Protein AF-A0A171DI09-F1 (afdb_monomer)

Structure (mmCIF, N/CA/C/O backbone):
data_AF-A0A171DI09-F1
#
_entry.id   AF-A0A171DI09-F1
#
loop_
_atom_site.group_PDB
_atom_site.id
_atom_site.type_symbol
_atom_site.label_atom_id
_atom_site.label_alt_id
_atom_site.label_comp_id
_atom_site.label_asym_id
_atom_site.label_entity_id
_atom_site.label_seq_id
_atom_site.pdbx_PDB_ins_code
_atom_site.Cartn_x
_atom_site.Cartn_y
_atom_site.Cartn_z
_atom_site.occupancy
_atom_site.B_iso_or_equiv
_atom_site.auth_seq_id
_atom_site.auth_comp_id
_atom_site.auth_asym_id
_atom_site.auth_atom_id
_atom_site.pdbx_PDB_model_num
ATOM 1 N N . MET A 1 1 ? -5.200 14.882 -20.538 1.00 45.50 1 MET A N 1
ATOM 2 C CA . MET A 1 1 ? -6.478 14.372 -19.993 1.00 45.50 1 MET A CA 1
ATOM 3 C C . MET A 1 1 ? -6.221 14.197 -18.512 1.00 45.50 1 MET A C 1
ATOM 5 O O . MET A 1 1 ? -5.075 13.936 -18.196 1.00 45.50 1 MET A O 1
ATOM 9 N N . SER A 1 2 ? -7.159 14.559 -17.638 1.00 51.94 2 SER A N 1
ATOM 10 C CA . SER A 1 2 ? -6.861 14.750 -16.214 1.00 51.94 2 SER A CA 1
ATOM 11 C C . SER A 1 2 ? -6.329 13.467 -15.581 1.00 51.94 2 SER A C 1
ATOM 13 O O . SER A 1 2 ? -7.115 12.556 -15.358 1.00 51.94 2 SER A O 1
ATOM 15 N N . ASP A 1 3 ? -5.026 13.441 -15.302 1.00 62.59 3 ASP A N 1
ATOM 16 C CA . ASP A 1 3 ? -4.392 12.514 -14.368 1.00 62.59 3 ASP A CA 1
ATOM 17 C C . ASP A 1 3 ? -4.998 12.823 -12.994 1.00 62.59 3 ASP A C 1
ATOM 19 O O . ASP A 1 3 ? -4.578 13.762 -12.308 1.00 62.59 3 ASP A O 1
ATOM 23 N N . PHE A 1 4 ? -6.102 12.164 -12.655 1.00 71.81 4 PHE A N 1
ATOM 24 C CA . PHE A 1 4 ? -6.693 12.299 -11.336 1.00 71.81 4 PHE A CA 1
ATOM 25 C C . PHE A 1 4 ? -6.172 11.142 -10.503 1.00 71.81 4 PHE A C 1
ATOM 27 O O . PHE A 1 4 ? -6.646 10.023 -10.644 1.00 71.81 4 PHE A O 1
ATOM 34 N N . VAL A 1 5 ? -5.185 11.441 -9.658 1.00 81.75 5 VAL A N 1
ATOM 35 C CA . VAL A 1 5 ? -4.789 10.517 -8.602 1.00 81.75 5 VAL A CA 1
ATOM 36 C C . VAL A 1 5 ? -5.947 10.443 -7.613 1.00 81.75 5 VAL A C 1
ATOM 38 O O . VAL A 1 5 ? -6.320 11.467 -7.029 1.00 81.75 5 VAL A O 1
ATOM 41 N N . THR A 1 6 ? -6.523 9.257 -7.450 1.00 86.75 6 THR A N 1
ATOM 42 C CA . THR A 1 6 ? -7.548 8.987 -6.440 1.00 86.75 6 THR A CA 1
ATOM 43 C C . THR A 1 6 ? -6.892 8.314 -5.249 1.00 86.75 6 THR A C 1
ATOM 45 O O . THR A 1 6 ? -6.116 7.380 -5.414 1.00 86.75 6 THR A O 1
ATOM 48 N N . THR A 1 7 ? -7.219 8.778 -4.046 1.00 90.00 7 THR A N 1
ATOM 49 C CA . THR A 1 7 ? -6.851 8.097 -2.805 1.00 90.00 7 THR A CA 1
ATOM 50 C C . THR A 1 7 ? -8.109 7.886 -1.982 1.00 90.00 7 THR A C 1
ATOM 52 O O . THR A 1 7 ? -8.817 8.852 -1.678 1.00 90.00 7 THR A O 1
ATOM 55 N N . GLU A 1 8 ? -8.395 6.636 -1.639 1.00 89.44 8 GLU A N 1
ATOM 56 C CA . GLU A 1 8 ? -9.514 6.253 -0.784 1.00 89.44 8 GLU A CA 1
ATOM 57 C C . GLU A 1 8 ? -8.993 5.701 0.540 1.00 89.44 8 GLU A C 1
ATOM 59 O O . GLU A 1 8 ? -8.110 4.852 0.554 1.00 89.44 8 GLU A O 1
ATOM 64 N N . PHE A 1 9 ? -9.561 6.180 1.646 1.00 89.38 9 PHE A N 1
ATOM 65 C CA . PHE A 1 9 ? -9.255 5.716 2.998 1.00 89.38 9 PHE A CA 1
ATOM 66 C C . PHE A 1 9 ? -10.463 4.962 3.541 1.00 89.38 9 PHE A C 1
ATOM 68 O O . PHE A 1 9 ? -11.589 5.472 3.500 1.00 89.38 9 PHE A O 1
ATOM 75 N N . VAL A 1 10 ? -10.228 3.766 4.065 1.00 89.31 10 VAL A N 1
ATOM 76 C CA . VAL A 1 10 ? -11.249 2.892 4.629 1.00 89.31 10 VAL A CA 1
ATOM 77 C C . VAL A 1 10 ? -10.939 2.668 6.103 1.00 89.31 10 VAL A C 1
ATOM 79 O O . VAL A 1 10 ? -9.918 2.089 6.443 1.00 89.31 10 VAL A O 1
ATOM 82 N N . ASP A 1 11 ? -11.855 3.111 6.959 1.00 88.38 11 ASP A N 1
ATOM 83 C CA . ASP A 1 11 ? -11.929 2.762 8.379 1.00 88.38 11 ASP A CA 1
ATOM 84 C C . ASP A 1 11 ? -13.196 1.910 8.560 1.00 88.38 11 ASP A C 1
ATOM 86 O O . ASP A 1 11 ? -14.330 2.402 8.568 1.00 88.38 11 ASP A O 1
ATOM 90 N N . SER A 1 12 ? -13.003 0.598 8.566 1.00 85.75 12 SER A N 1
ATOM 91 C CA . SER A 1 12 ? -14.037 -0.423 8.718 1.00 85.75 12 SER A CA 1
ATOM 92 C C . SER A 1 12 ? -14.376 -0.691 10.181 1.00 85.75 12 SER A C 1
ATOM 94 O O . SER A 1 12 ? -15.506 -1.103 10.473 1.00 85.75 12 SER A O 1
ATOM 96 N N . ASN A 1 13 ? -13.419 -0.512 11.091 1.00 85.25 13 ASN A N 1
ATOM 97 C CA . ASN A 1 13 ? -13.565 -0.874 12.498 1.00 85.25 13 ASN A CA 1
ATOM 98 C C . ASN A 1 13 ? -14.052 0.309 13.383 1.00 85.25 13 ASN A C 1
ATOM 100 O O . ASN A 1 13 ? -14.648 0.087 14.444 1.00 85.25 13 ASN A O 1
ATOM 104 N N . GLY A 1 14 ? -13.915 1.547 12.899 1.00 86.12 14 GLY A N 1
ATOM 105 C CA . GLY A 1 14 ? -14.358 2.791 13.522 1.00 86.12 14 GLY A CA 1
ATOM 106 C C . GLY A 1 14 ? -13.474 3.292 14.667 1.00 86.12 14 GLY A C 1
ATOM 107 O O . GLY A 1 14 ? -13.972 4.040 15.519 1.00 86.12 14 GLY A O 1
ATOM 108 N N . ASP A 1 15 ? -12.219 2.855 14.750 1.00 82.94 15 ASP A N 1
ATOM 109 C CA . ASP A 1 15 ? -11.272 3.244 15.799 1.00 82.94 15 ASP A CA 1
ATOM 110 C C . ASP A 1 15 ? -10.555 4.576 15.514 1.00 82.94 15 ASP A C 1
ATOM 112 O O . ASP A 1 15 ? -9.976 5.173 16.430 1.00 82.94 15 ASP A O 1
ATOM 116 N N . GLY A 1 16 ? -10.699 5.104 14.294 1.00 83.62 16 GLY A N 1
ATOM 117 C CA . GLY A 1 16 ? -10.093 6.354 13.851 1.00 83.62 16 GLY A CA 1
ATOM 118 C C . GLY A 1 16 ? -8.729 6.200 13.173 1.00 83.62 16 GLY A C 1
ATOM 119 O O . GLY A 1 16 ? -8.156 7.227 12.793 1.00 83.62 16 GLY A O 1
ATOM 120 N N . TYR A 1 17 ? -8.234 4.974 13.001 1.00 85.06 17 TYR A N 1
ATOM 121 C CA . TYR A 1 17 ? -7.128 4.621 12.118 1.00 85.06 17 TYR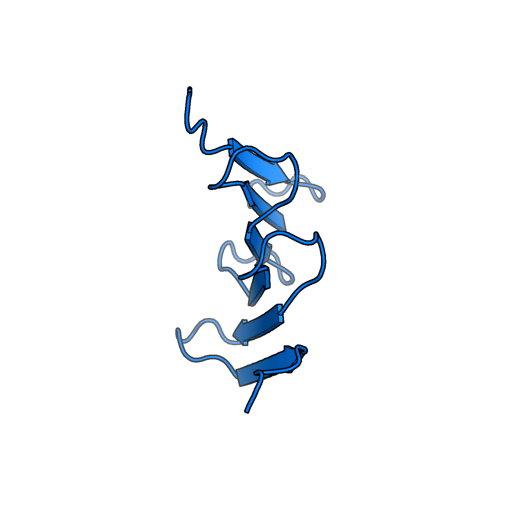 A CA 1
ATOM 122 C C . TYR A 1 17 ? -7.653 4.093 10.777 1.00 85.06 17 TYR A C 1
ATOM 124 O O . TYR A 1 17 ? -8.834 3.800 10.604 1.00 85.06 17 TYR A O 1
ATOM 132 N N . THR A 1 18 ? -6.792 4.110 9.761 1.00 87.44 18 THR A N 1
ATOM 133 C CA . THR A 1 18 ? -7.166 3.665 8.414 1.00 87.44 18 THR A CA 1
ATOM 134 C C . THR A 1 18 ? -6.813 2.194 8.276 1.00 87.44 18 THR A C 1
ATOM 136 O O . THR A 1 18 ? -5.635 1.892 8.162 1.00 87.44 18 THR 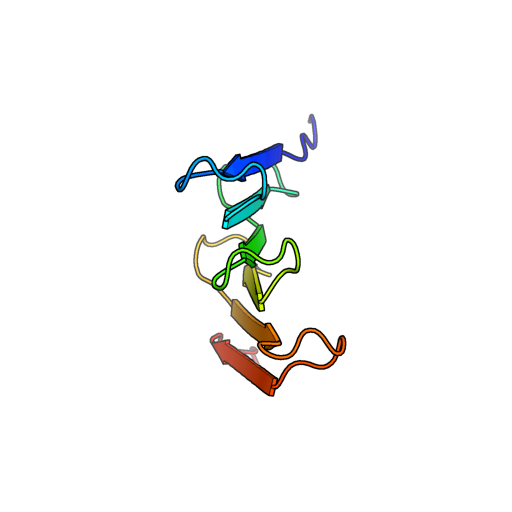A O 1
ATOM 139 N N . ASP A 1 19 ? -7.814 1.317 8.191 1.00 88.62 19 ASP A N 1
ATOM 140 C CA . ASP A 1 19 ? -7.608 -0.114 7.930 1.00 88.62 19 ASP A CA 1
ATOM 141 C C . ASP A 1 19 ? -7.078 -0.368 6.505 1.00 88.62 19 ASP A C 1
ATOM 143 O O . ASP A 1 19 ? -6.324 -1.311 6.278 1.00 88.62 19 ASP A O 1
ATOM 147 N N . ALA A 1 20 ? -7.498 0.436 5.516 1.00 91.25 20 ALA A N 1
ATOM 148 C CA . ALA A 1 20 ? -6.996 0.328 4.144 1.00 91.25 20 ALA A CA 1
ATOM 149 C C . ALA A 1 20 ? -6.915 1.672 3.400 1.00 91.25 20 ALA A C 1
ATOM 151 O O . ALA A 1 20 ? -7.852 2.470 3.438 1.00 91.25 20 ALA A O 1
ATOM 152 N N . GLU A 1 21 ? -5.827 1.897 2.665 1.00 92.12 21 GLU A N 1
ATOM 153 C CA . GLU A 1 21 ? -5.633 3.028 1.749 1.00 92.12 21 GLU A CA 1
ATOM 154 C C . GLU A 1 21 ? -5.472 2.495 0.317 1.00 92.12 21 GLU A C 1
ATOM 156 O O . GLU A 1 21 ? -4.592 1.683 0.055 1.00 92.12 21 GLU A O 1
ATOM 161 N N . LEU A 1 22 ? -6.318 2.938 -0.614 1.00 91.56 22 LEU A N 1
ATOM 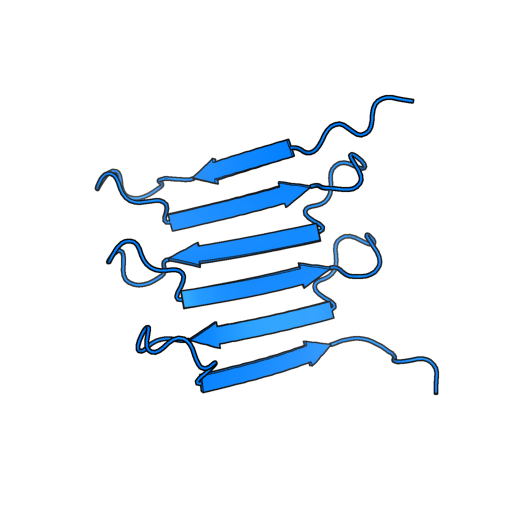162 C CA . LEU A 1 22 ? -6.257 2.566 -2.032 1.00 91.56 22 LEU A CA 1
ATOM 163 C C . LEU A 1 22 ? -5.845 3.777 -2.862 1.00 91.56 22 LEU A C 1
ATOM 165 O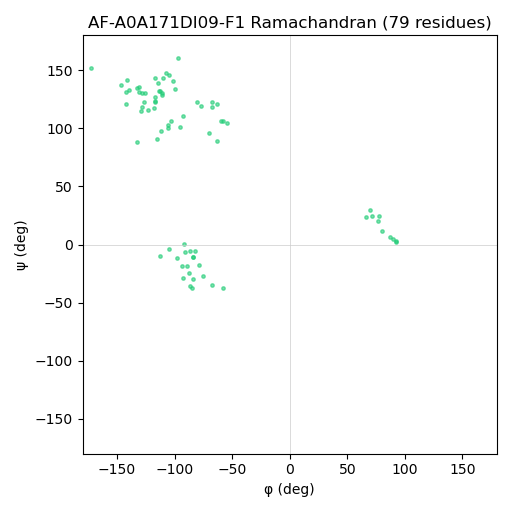 O . LEU A 1 22 ? -6.463 4.837 -2.749 1.00 91.56 22 LEU A O 1
ATOM 169 N N . ILE A 1 23 ? -4.829 3.624 -3.704 1.00 91.44 23 ILE A N 1
ATOM 170 C CA . ILE A 1 23 ? -4.252 4.695 -4.512 1.00 91.44 23 ILE A CA 1
ATOM 171 C C . ILE A 1 23 ? -4.321 4.291 -5.985 1.00 91.44 23 ILE A C 1
ATOM 173 O O . ILE A 1 23 ? -3.662 3.351 -6.415 1.00 91.44 23 ILE A O 1
ATOM 177 N N . ASP A 1 24 ? -5.094 5.040 -6.763 1.00 89.94 24 ASP A N 1
ATOM 178 C CA . ASP A 1 24 ? -5.150 4.956 -8.224 1.00 89.94 24 ASP A CA 1
ATOM 179 C C . ASP A 1 24 ? -4.419 6.182 -8.782 1.00 89.94 24 ASP A C 1
ATOM 181 O O . ASP A 1 24 ? -4.927 7.304 -8.727 1.00 89.94 24 ASP A O 1
ATOM 185 N N . THR A 1 25 ? -3.188 5.994 -9.247 1.00 87.94 25 THR A N 1
ATOM 186 C CA . THR A 1 25 ? -2.341 7.045 -9.824 1.00 87.94 25 THR A CA 1
ATOM 187 C C . THR A 1 25 ? -2.565 7.235 -11.320 1.00 87.94 25 THR A C 1
ATOM 189 O O . THR A 1 25 ? -2.300 8.328 -11.836 1.00 87.94 25 THR A O 1
ATOM 192 N N . THR A 1 26 ? -3.050 6.206 -12.015 1.00 85.12 26 THR A N 1
ATOM 193 C CA . THR A 1 26 ? -3.277 6.222 -13.466 1.00 85.12 26 THR A CA 1
ATOM 194 C C . THR A 1 26 ? -4.672 6.730 -13.849 1.00 85.12 26 THR A C 1
ATOM 196 O O . THR A 1 26 ? -4.871 7.205 -14.973 1.00 85.12 26 THR A O 1
ATOM 199 N N . GLY A 1 27 ? -5.616 6.726 -12.909 1.00 85.50 27 GLY A N 1
ATOM 200 C CA . GLY A 1 27 ? -7.001 7.152 -13.081 1.00 85.50 27 GLY A CA 1
ATOM 201 C C . GLY A 1 27 ? -7.828 6.187 -13.929 1.00 85.50 27 GLY A C 1
ATOM 202 O O . GLY A 1 27 ? -8.783 6.623 -14.587 1.00 85.50 27 GLY A O 1
ATOM 203 N N . ASP A 1 28 ? -7.439 4.914 -13.993 1.00 83.38 28 ASP A N 1
ATOM 204 C CA . ASP A 1 28 ? -8.105 3.895 -14.806 1.00 83.38 28 ASP A CA 1
ATOM 205 C C . ASP A 1 28 ? -9.212 3.135 -14.050 1.00 83.38 28 ASP A C 1
ATOM 207 O O . ASP A 1 28 ? -10.006 2.413 -14.668 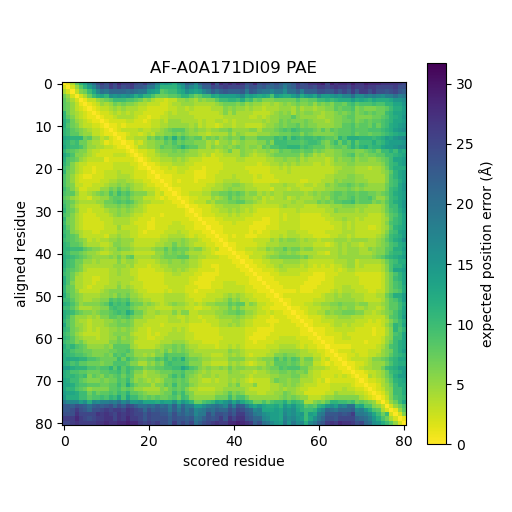1.00 83.38 28 ASP A O 1
ATOM 211 N N . GLY A 1 29 ? -9.343 3.398 -12.745 1.00 84.75 29 GLY A N 1
ATOM 212 C CA . GLY A 1 29 ? -10.321 2.779 -11.859 1.00 84.75 29 GLY A CA 1
ATOM 213 C C . GLY A 1 29 ? -9.816 1.532 -11.132 1.00 84.75 29 GLY A C 1
ATOM 214 O O . GLY A 1 29 ? -10.609 0.930 -10.401 1.00 84.75 29 GLY A O 1
ATOM 215 N N . TYR A 1 30 ? -8.548 1.154 -11.305 1.00 86.56 30 TYR A N 1
ATOM 216 C CA . TYR A 1 30 ? -7.849 0.149 -10.510 1.00 86.56 30 TYR A CA 1
ATOM 217 C C . TYR A 1 30 ? -6.827 0.824 -9.587 1.00 86.56 30 TYR A C 1
ATOM 219 O O . TYR A 1 30 ? -6.286 1.880 -9.892 1.00 86.56 30 TYR A O 1
ATOM 227 N N . ALA A 1 31 ? -6.605 0.245 -8.407 1.00 89.25 31 ALA A N 1
ATOM 228 C CA . ALA A 1 31 ? -5.597 0.761 -7.489 1.00 89.25 31 ALA A CA 1
ATOM 229 C C . ALA A 1 31 ? -4.215 0.255 -7.920 1.00 89.25 31 ALA A C 1
ATOM 231 O O . ALA A 1 31 ? -4.001 -0.953 -7.964 1.00 89.25 31 ALA A O 1
ATOM 232 N N . ASP A 1 32 ? -3.290 1.177 -8.183 1.00 90.25 32 ASP A N 1
ATOM 233 C CA . ASP A 1 32 ? -1.880 0.868 -8.448 1.00 90.25 32 ASP A CA 1
ATOM 234 C C . ASP A 1 32 ? -1.134 0.511 -7.151 1.00 90.25 32 ASP A C 1
ATOM 236 O O . ASP A 1 32 ? -0.129 -0.199 -7.165 1.00 90.25 32 ASP A O 1
ATOM 240 N N . GLU A 1 33 ? -1.606 1.033 -6.016 1.00 92.94 33 GLU A N 1
ATOM 241 C CA . GLU A 1 33 ? -1.061 0.752 -4.690 1.00 92.94 33 GLU A CA 1
ATOM 242 C C . GLU A 1 33 ? -2.197 0.603 -3.672 1.00 92.94 33 GLU A C 1
ATOM 244 O O . GLU A 1 33 ? -3.113 1.426 -3.617 1.00 92.94 33 GLU A O 1
ATOM 249 N N . ALA A 1 34 ? -2.133 -0.441 -2.849 1.00 92.62 34 ALA A N 1
ATOM 250 C CA . ALA A 1 34 ? -3.058 -0.665 -1.747 1.00 92.62 34 ALA A CA 1
ATOM 251 C C . ALA A 1 34 ? -2.281 -0.920 -0.457 1.00 92.62 34 ALA A C 1
ATOM 253 O O . ALA A 1 34 ? -1.371 -1.739 -0.421 1.00 92.62 34 ALA A O 1
ATOM 254 N N . ARG A 1 35 ? -2.631 -0.213 0.611 1.00 92.81 35 ARG A N 1
ATOM 255 C CA . ARG A 1 35 ? -2.007 -0.333 1.928 1.00 92.81 35 ARG A CA 1
ATOM 256 C C . ARG A 1 35 ? -3.024 -0.815 2.935 1.00 92.81 35 ARG A C 1
ATOM 258 O O . ARG A 1 35 ? -4.169 -0.377 2.875 1.00 92.81 35 ARG A O 1
ATOM 265 N N . TYR A 1 36 ? -2.601 -1.654 3.866 1.00 91.56 36 TYR A N 1
ATOM 266 C CA . TYR A 1 36 ? -3.459 -2.189 4.914 1.00 91.56 36 TYR A CA 1
ATOM 267 C C . TYR A 1 36 ? -2.785 -2.069 6.276 1.00 91.56 36 TYR A C 1
ATOM 269 O O . TYR A 1 36 ? -1.610 -2.401 6.409 1.00 91.56 36 TYR A O 1
ATOM 277 N N . ASP A 1 37 ? -3.552 -1.618 7.260 1.00 89.88 37 ASP A N 1
ATOM 278 C CA . ASP A 1 37 ? -3.246 -1.676 8.689 1.00 89.88 37 ASP A CA 1
ATOM 279 C C . ASP A 1 37 ? -4.096 -2.817 9.263 1.00 89.88 37 ASP A C 1
ATOM 281 O O . ASP A 1 37 ? -5.329 -2.755 9.286 1.00 89.88 37 ASP A O 1
ATOM 285 N N . VAL A 1 38 ? -3.453 -3.936 9.571 1.00 86.31 38 VAL A N 1
ATOM 286 C CA . VAL A 1 38 ? -4.116 -5.189 9.942 1.00 86.31 38 VAL A CA 1
ATOM 287 C C . VAL A 1 38 ? -4.268 -5.291 11.456 1.00 86.31 38 VAL A C 1
ATOM 289 O O . VAL A 1 38 ? -5.205 -5.949 11.928 1.00 86.31 38 VAL A O 1
ATOM 292 N N . ASP A 1 39 ? -3.366 -4.676 12.219 1.00 86.06 39 ASP A N 1
ATOM 293 C CA . ASP A 1 39 ? -3.391 -4.704 13.677 1.00 86.06 39 ASP A CA 1
ATOM 294 C C . ASP A 1 39 ? -4.038 -3.465 14.333 1.00 86.06 39 ASP A C 1
ATOM 296 O O . ASP A 1 39 ? -4.418 -3.534 15.512 1.00 86.06 39 ASP A O 1
ATOM 300 N N . GLY A 1 40 ? -4.294 -2.413 13.550 1.00 84.50 40 GLY A N 1
ATOM 301 C CA . GLY A 1 40 ? -5.013 -1.201 13.938 1.00 84.50 40 GLY A CA 1
ATOM 302 C C . GLY A 1 40 ? -4.168 -0.235 14.766 1.00 84.50 40 GLY A C 1
ATOM 303 O O . GLY A 1 40 ? -4.712 0.513 15.590 1.00 84.50 40 GLY A O 1
ATOM 304 N N . ASP A 1 41 ? -2.842 -0.282 14.641 1.00 84.19 41 ASP A N 1
ATOM 305 C CA . ASP A 1 41 ? -1.940 0.598 15.381 1.00 84.19 41 ASP A CA 1
ATOM 306 C C . ASP A 1 41 ? -1.691 1.957 14.690 1.00 84.19 41 ASP A C 1
ATOM 308 O O . ASP A 1 41 ? -1.108 2.874 15.293 1.00 84.19 41 ASP A O 1
ATOM 312 N N . GLY A 1 42 ? -2.210 2.126 13.469 1.00 83.69 42 GLY A N 1
ATOM 313 C CA . GLY A 1 42 ? -2.059 3.303 12.625 1.00 83.69 42 GLY A CA 1
ATOM 314 C C . GLY A 1 42 ? -0.839 3.262 11.700 1.00 83.69 42 GLY A C 1
ATOM 315 O O . GLY A 1 42 ? -0.561 4.269 11.034 1.00 83.69 42 GLY A O 1
ATOM 316 N N . VAL A 1 43 ? -0.100 2.154 11.670 1.00 85.50 43 VAL A N 1
ATOM 317 C CA . VAL A 1 43 ? 1.024 1.879 10.774 1.00 85.50 43 VAL A CA 1
ATOM 318 C C . VAL A 1 43 ? 0.580 0.885 9.703 1.00 85.50 43 VAL A C 1
ATOM 320 O O . VAL A 1 43 ? -0.278 0.037 9.891 1.00 85.50 43 VAL A O 1
ATOM 323 N N . THR A 1 44 ? 1.128 1.038 8.503 1.00 89.19 44 THR A N 1
ATOM 324 C CA . THR A 1 44 ? 0.835 0.115 7.411 1.00 89.19 44 THR A CA 1
ATOM 325 C C . THR A 1 44 ? 1.611 -1.183 7.591 1.00 89.19 44 THR A C 1
ATOM 327 O O . THR A 1 44 ? 2.836 -1.169 7.502 1.00 89.19 44 THR A O 1
ATOM 330 N N . ASP A 1 45 ? 0.878 -2.283 7.721 1.00 91.00 45 ASP A N 1
ATOM 331 C CA . ASP A 1 45 ? 1.408 -3.643 7.798 1.00 91.00 45 ASP A CA 1
ATOM 332 C C . ASP A 1 45 ? 1.657 -4.258 6.421 1.00 91.00 45 ASP A C 1
ATOM 334 O O . ASP A 1 45 ? 2.592 -5.029 6.228 1.00 91.00 45 ASP A O 1
ATOM 338 N N . VAL A 1 46 ? 0.787 -3.980 5.447 1.00 92.94 46 VAL A N 1
ATOM 339 C CA . VAL A 1 46 ? 0.823 -4.619 4.124 1.00 92.94 46 VAL A CA 1
ATOM 340 C C . VAL A 1 46 ? 0.747 -3.564 3.037 1.00 92.94 46 VAL A C 1
ATOM 342 O O . VAL A 1 46 ? -0.087 -2.667 3.107 1.00 92.94 46 VAL A O 1
ATOM 345 N N . VAL A 1 47 ? 1.581 -3.694 2.008 1.00 93.00 47 VAL A N 1
ATOM 346 C CA . VAL A 1 47 ? 1.536 -2.871 0.800 1.00 93.00 47 VAL A CA 1
ATOM 347 C C . VAL A 1 47 ? 1.522 -3.758 -0.435 1.00 93.00 47 VAL A C 1
ATOM 349 O O . VAL A 1 47 ? 2.482 -4.480 -0.696 1.00 93.00 47 VAL A O 1
ATOM 352 N N . ASP A 1 48 ? 0.459 -3.652 -1.213 1.00 92.94 48 ASP A N 1
ATOM 353 C CA . ASP A 1 48 ? 0.292 -4.276 -2.515 1.00 92.94 48 ASP A CA 1
ATOM 354 C C . ASP A 1 48 ? 0.538 -3.257 -3.632 1.00 92.94 48 ASP A C 1
ATOM 356 O O . ASP A 1 48 ? 0.113 -2.105 -3.541 1.00 92.94 48 ASP A O 1
ATOM 360 N N . TYR A 1 49 ? 1.200 -3.693 -4.700 1.00 91.75 49 TYR A N 1
ATOM 361 C CA . TYR A 1 49 ? 1.475 -2.915 -5.902 1.00 91.75 49 TYR A CA 1
ATOM 362 C C . TYR A 1 49 ? 0.972 -3.647 -7.142 1.00 91.75 49 TYR A C 1
ATOM 364 O O . TYR A 1 49 ? 1.324 -4.805 -7.365 1.00 91.75 49 TYR A O 1
ATOM 372 N N . ASP A 1 50 ? 0.222 -2.944 -7.981 1.00 89.19 50 ASP A N 1
ATOM 373 C CA . ASP A 1 50 ? -0.063 -3.319 -9.364 1.00 89.19 50 ASP A CA 1
ATOM 374 C C . ASP A 1 50 ? 0.776 -2.409 -10.270 1.00 89.19 50 ASP A C 1
ATOM 376 O O . ASP A 1 50 ? 0.483 -1.233 -10.474 1.00 89.19 50 ASP A O 1
ATOM 380 N N . HIS A 1 51 ? 1.899 -2.924 -10.769 1.00 87.25 51 HIS A N 1
ATOM 381 C CA . HIS A 1 51 ? 2.826 -2.122 -11.564 1.00 87.25 51 HIS A CA 1
ATOM 382 C C . HIS A 1 51 ? 2.367 -1.934 -13.004 1.00 87.25 51 HIS A C 1
ATOM 384 O O . HIS A 1 51 ? 2.917 -1.086 -13.718 1.00 87.25 51 HIS A O 1
ATOM 390 N N . ASN A 1 52 ? 1.435 -2.764 -13.459 1.00 86.12 52 ASN A N 1
ATOM 391 C CA . ASN A 1 52 ? 1.050 -2.841 -14.853 1.00 86.12 52 ASN A CA 1
ATOM 392 C C . ASN A 1 52 ? -0.387 -2.337 -15.109 1.00 86.12 52 ASN A C 1
ATOM 394 O O . ASN A 1 52 ? -0.723 -2.089 -16.273 1.00 86.12 52 ASN A O 1
ATOM 398 N N . GLY A 1 53 ? -1.161 -2.097 -14.046 1.00 85.12 53 GLY A N 1
ATOM 399 C CA . GLY A 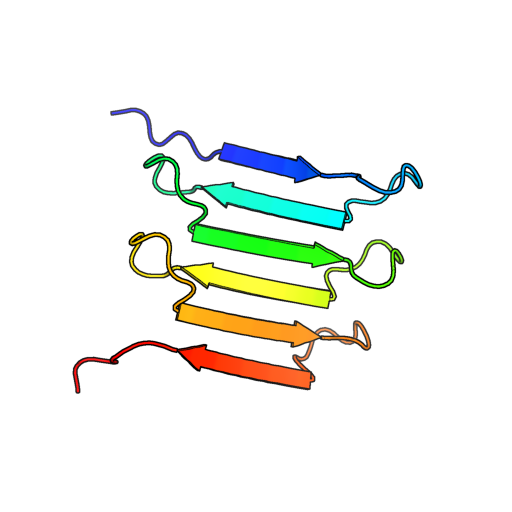1 53 ? -2.513 -1.544 -14.079 1.00 85.12 53 GLY A CA 1
ATOM 400 C C . GLY A 1 53 ? -3.535 -2.520 -14.662 1.00 85.12 53 GLY A C 1
ATOM 401 O O . GLY A 1 53 ? -4.476 -2.102 -15.338 1.00 85.12 53 GLY A O 1
ATOM 402 N N . ASP A 1 54 ? -3.328 -3.833 -14.517 1.00 84.25 54 ASP A N 1
ATOM 403 C CA . ASP A 1 54 ? -4.281 -4.846 -14.991 1.00 84.25 54 ASP A CA 1
ATOM 404 C C . ASP A 1 54 ? -5.306 -5.270 -13.928 1.00 84.25 54 ASP A C 1
ATOM 406 O O . ASP A 1 54 ? -6.198 -6.084 -14.210 1.00 84.25 54 ASP A O 1
ATOM 410 N N . GLY A 1 55 ? -5.222 -4.683 -12.733 1.00 83.25 55 GLY A N 1
ATOM 411 C CA . GLY A 1 55 ? -6.050 -4.985 -11.576 1.00 83.25 55 GLY A CA 1
ATOM 412 C C . GLY A 1 55 ? -5.602 -6.237 -10.820 1.00 83.25 55 GLY A C 1
ATOM 413 O O . GLY A 1 55 ? -6.366 -6.739 -9.986 1.00 83.25 55 GLY A O 1
ATOM 414 N N . VAL A 1 56 ? -4.416 -6.777 -11.117 1.00 85.88 56 VAL A N 1
ATOM 415 C CA . VAL A 1 56 ? -3.797 -7.896 -10.404 1.00 85.88 56 VAL A CA 1
ATOM 416 C C . VAL A 1 56 ? -2.538 -7.407 -9.698 1.00 85.88 56 VAL A C 1
ATOM 418 O O . VAL A 1 56 ? -1.684 -6.754 -10.280 1.00 85.88 56 VAL A O 1
ATOM 421 N N . ILE A 1 57 ? -2.401 -7.770 -8.423 1.00 87.81 57 ILE A N 1
ATOM 422 C CA . ILE A 1 57 ? -1.227 -7.396 -7.636 1.00 87.81 57 ILE A CA 1
ATOM 423 C C . ILE A 1 57 ? 0.021 -8.118 -8.159 1.00 87.81 57 ILE A C 1
ATOM 425 O O . ILE A 1 57 ? 0.085 -9.353 -8.197 1.00 87.81 57 ILE A O 1
ATOM 429 N N . ASP A 1 58 ? 1.019 -7.318 -8.523 1.00 90.12 58 ASP A N 1
ATOM 430 C CA . ASP A 1 58 ? 2.337 -7.744 -8.979 1.00 90.12 58 ASP A CA 1
ATOM 431 C C . ASP A 1 58 ? 3.295 -7.966 -7.804 1.00 90.12 58 ASP A C 1
ATOM 433 O O . ASP A 1 58 ? 4.135 -8.866 -7.854 1.00 90.12 58 ASP A O 1
ATOM 437 N N . GLU A 1 59 ? 3.200 -7.159 -6.745 1.00 92.12 59 GLU A N 1
ATOM 438 C CA . GLU A 1 59 ? 4.083 -7.247 -5.582 1.00 92.12 59 GLU A CA 1
ATOM 439 C C . GLU A 1 59 ? 3.339 -6.974 -4.274 1.00 92.12 59 GLU A C 1
ATOM 441 O O . GLU A 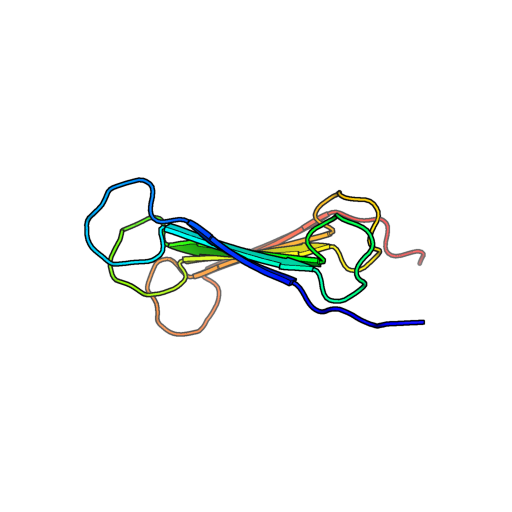1 59 ? 2.669 -5.959 -4.148 1.00 92.12 59 GLU A O 1
ATOM 446 N N . THR A 1 60 ? 3.531 -7.839 -3.281 1.00 92.50 60 THR A N 1
ATOM 447 C CA . THR A 1 60 ? 3.035 -7.665 -1.911 1.00 92.50 60 THR A CA 1
ATOM 448 C C . THR A 1 60 ? 4.221 -7.566 -0.967 1.00 92.50 60 THR A C 1
ATOM 450 O O . THR A 1 60 ? 5.069 -8.459 -0.933 1.00 92.50 60 THR A O 1
ATOM 453 N N . ARG A 1 61 ? 4.272 -6.515 -0.155 1.00 93.06 61 ARG A N 1
ATOM 454 C CA . ARG A 1 61 ? 5.227 -6.333 0.943 1.00 93.06 61 ARG A CA 1
ATOM 455 C C . ARG A 1 61 ? 4.483 -6.342 2.264 1.00 93.06 61 ARG A C 1
ATOM 457 O O . ARG A 1 61 ? 3.416 -5.754 2.364 1.00 93.06 61 ARG A O 1
ATOM 464 N N . VAL A 1 62 ? 5.053 -6.993 3.267 1.00 91.81 62 VAL A N 1
ATOM 465 C CA . VAL A 1 62 ? 4.480 -7.076 4.610 1.00 91.81 62 VAL A CA 1
ATOM 466 C C . VAL A 1 62 ? 5.555 -6.716 5.628 1.00 91.81 62 VAL A C 1
ATOM 468 O O . VAL A 1 62 ? 6.652 -7.264 5.545 1.00 91.81 62 VAL A O 1
ATOM 471 N N . ASP A 1 63 ? 5.235 -5.824 6.556 1.00 89.94 63 ASP A N 1
ATOM 472 C CA . ASP A 1 63 ? 6.036 -5.343 7.686 1.00 89.94 63 ASP A CA 1
ATOM 473 C C . ASP A 1 63 ? 5.139 -5.377 8.936 1.00 89.94 63 ASP A C 1
ATOM 475 O O . ASP A 1 63 ? 4.433 -4.416 9.208 1.00 89.94 63 ASP A O 1
ATOM 479 N N . LEU A 1 64 ? 5.092 -6.515 9.641 1.00 86.88 64 LEU A N 1
ATOM 480 C CA . LEU A 1 64 ? 4.182 -6.709 10.784 1.00 86.88 64 LEU A CA 1
ATOM 481 C C . LEU A 1 64 ? 4.743 -6.164 12.099 1.00 86.88 64 LEU A C 1
ATOM 483 O O . LEU A 1 64 ? 4.056 -6.204 13.122 1.00 86.88 64 LEU A O 1
ATOM 487 N N . ASP A 1 65 ? 6.023 -5.796 12.134 1.00 87.50 65 ASP A N 1
ATOM 488 C CA . ASP A 1 65 ? 6.654 -5.249 13.333 1.00 87.50 65 ASP A CA 1
ATOM 489 C C . ASP A 1 65 ? 6.877 -3.732 13.264 1.00 87.50 65 ASP A C 1
ATOM 491 O O . ASP A 1 65 ? 7.269 -3.123 14.270 1.00 87.50 65 ASP A O 1
ATOM 495 N N . GLY A 1 66 ? 6.550 -3.122 12.119 1.00 84.88 66 GLY A N 1
ATOM 496 C CA . GLY A 1 66 ? 6.546 -1.683 11.899 1.00 84.88 66 GLY A CA 1
ATOM 497 C C . GLY A 1 66 ? 7.943 -1.071 11.968 1.00 84.88 66 GLY A C 1
ATOM 498 O O . GLY A 1 66 ? 8.082 0.119 12.283 1.00 84.88 66 GLY A O 1
ATOM 499 N N . ASP A 1 67 ? 8.998 -1.860 11.737 1.00 86.75 67 ASP A N 1
ATOM 500 C CA . ASP A 1 67 ? 10.381 -1.386 11.818 1.00 86.75 67 ASP A CA 1
ATOM 501 C C . ASP A 1 67 ? 10.858 -0.675 10.532 1.00 86.75 67 ASP A C 1
ATOM 503 O O . ASP A 1 67 ? 11.932 -0.051 10.511 1.00 86.75 67 ASP A O 1
ATOM 507 N N . GLY A 1 68 ? 10.020 -0.685 9.489 1.00 83.81 68 GLY A N 1
ATOM 508 C CA . GLY A 1 68 ? 10.278 -0.103 8.177 1.00 83.81 68 GLY A CA 1
ATOM 509 C C . GLY A 1 68 ? 11.006 -1.051 7.220 1.00 83.81 68 GLY A C 1
ATOM 510 O O . GLY A 1 68 ? 11.416 -0.621 6.133 1.00 83.81 68 GLY A O 1
ATOM 511 N N . VAL A 1 69 ? 11.209 -2.309 7.608 1.00 85.50 69 VAL A N 1
ATOM 512 C CA . VAL A 1 69 ? 11.773 -3.383 6.796 1.00 85.50 69 VAL A CA 1
ATOM 513 C C . VAL A 1 69 ? 10.725 -4.472 6.637 1.00 85.50 69 VAL A C 1
ATOM 515 O O . VAL A 1 69 ? 10.259 -5.066 7.593 1.00 85.50 69 VAL A O 1
ATOM 518 N N . SER A 1 70 ? 10.404 -4.809 5.390 1.00 87.94 70 SER A N 1
ATOM 519 C CA . SER A 1 70 ? 9.444 -5.877 5.134 1.00 87.94 70 SER A CA 1
ATOM 520 C C . SER A 1 70 ? 9.951 -7.232 5.642 1.00 87.94 70 SER A C 1
ATOM 522 O O . SER A 1 70 ? 10.971 -7.744 5.168 1.00 87.94 70 SER A O 1
ATOM 524 N N . ASP A 1 71 ? 9.184 -7.843 6.543 1.00 89.44 71 ASP A N 1
ATOM 525 C CA . ASP A 1 71 ? 9.296 -9.240 6.960 1.00 89.44 71 ASP A CA 1
ATOM 526 C C . ASP A 1 71 ? 9.141 -10.200 5.780 1.00 89.44 71 ASP A C 1
ATOM 528 O O . ASP A 1 71 ? 9.784 -11.255 5.702 1.00 89.44 71 ASP A O 1
ATOM 532 N N . TYR A 1 72 ? 8.245 -9.843 4.860 1.00 88.56 72 TYR A N 1
ATOM 533 C CA . TYR A 1 72 ? 7.877 -10.675 3.732 1.00 88.56 72 TYR A CA 1
ATOM 534 C C . TYR A 1 72 ? 7.678 -9.842 2.475 1.00 88.56 72 TYR A C 1
ATOM 536 O O . TYR A 1 72 ? 7.160 -8.727 2.495 1.00 88.56 72 TYR A O 1
ATOM 544 N N . THR A 1 73 ? 8.116 -10.392 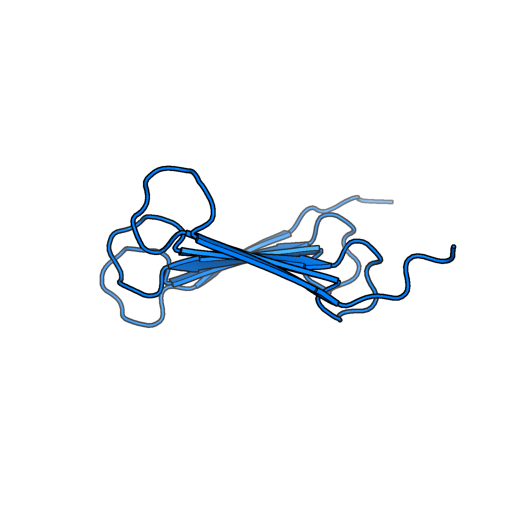1.350 1.00 90.62 73 THR A N 1
ATOM 545 C CA . THR A 1 73 ? 7.889 -9.801 0.038 1.00 90.62 73 THR A CA 1
ATOM 546 C C . THR A 1 73 ? 7.616 -10.919 -0.943 1.00 90.62 73 THR A C 1
ATOM 548 O O . THR A 1 73 ? 8.454 -11.801 -1.138 1.00 90.62 73 THR A O 1
ATOM 551 N N . GLU A 1 74 ? 6.446 -10.870 -1.560 1.00 88.75 74 GLU A N 1
ATOM 552 C CA . GLU A 1 74 ? 6.085 -11.725 -2.679 1.00 88.75 74 GLU A CA 1
ATOM 553 C C . GLU A 1 74 ? 6.003 -10.882 -3.927 1.00 88.75 74 GLU A C 1
ATOM 555 O O . GLU A 1 74 ? 5.535 -9.749 -3.911 1.00 88.75 74 GLU A O 1
ATOM 560 N N . THR A 1 75 ? 6.433 -11.467 -5.032 1.00 86.69 75 THR A N 1
ATOM 561 C CA . THR A 1 75 ? 6.283 -10.853 -6.339 1.00 86.69 75 THR A CA 1
ATOM 562 C C . THR A 1 75 ? 5.656 -11.879 -7.263 1.00 86.69 75 THR A C 1
ATOM 564 O O . THR A 1 75 ? 6.242 -12.930 -7.539 1.00 86.69 75 THR A O 1
ATOM 567 N N . SER A 1 76 ? 4.446 -11.590 -7.716 1.00 72.44 76 SER A N 1
ATOM 568 C CA 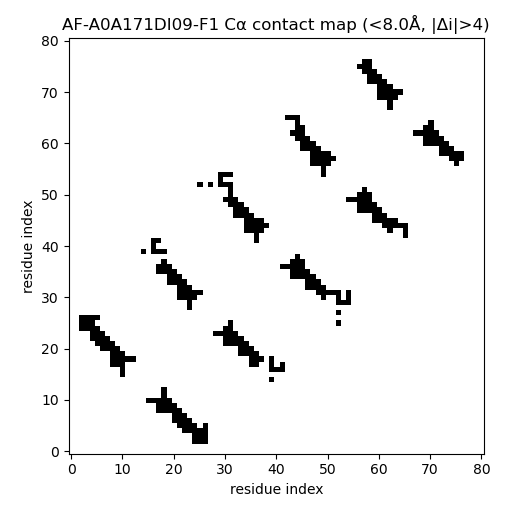. SER A 1 76 ? 3.644 -12.429 -8.591 1.00 72.44 76 SER A CA 1
ATOM 569 C C . SER A 1 76 ? 3.422 -11.741 -9.930 1.00 72.44 76 SER A C 1
ATOM 571 O O . SER A 1 76 ? 2.425 -11.075 -10.139 1.00 72.44 76 SER A O 1
ATOM 573 N N . GLY A 1 77 ? 4.315 -11.984 -10.886 1.00 62.28 77 GLY A N 1
ATOM 574 C CA . GLY A 1 77 ? 4.114 -11.564 -12.271 1.00 62.28 77 GLY A CA 1
ATOM 575 C C . GLY A 1 77 ? 5.202 -12.120 -13.187 1.00 62.28 77 GLY A C 1
ATOM 576 O O . GLY A 1 77 ? 6.319 -12.391 -12.728 1.00 62.28 77 GLY A O 1
ATOM 577 N N . PRO A 1 78 ? 4.927 -12.353 -14.485 1.00 54.09 78 PRO A N 1
ATOM 578 C CA . PRO A 1 78 ? 5.975 -12.697 -15.422 1.00 54.09 78 PRO A CA 1
ATOM 579 C C . PRO A 1 78 ? 6.824 -11.444 -15.631 1.00 54.09 78 PRO A C 1
ATOM 581 O O . PRO A 1 78 ? 6.527 -10.622 -16.496 1.00 54.09 78 PRO A O 1
ATOM 584 N N . PHE A 1 79 ? 7.931 -11.319 -14.899 1.00 56.59 79 PHE A N 1
ATOM 585 C CA . PHE A 1 79 ? 9.053 -10.565 -15.437 1.00 56.59 79 PHE A CA 1
ATOM 586 C C . PHE A 1 79 ? 9.349 -11.206 -16.791 1.00 56.59 79 PHE A C 1
ATOM 588 O O . PHE A 1 79 ? 9.824 -12.342 -16.856 1.00 56.59 79 PHE A O 1
ATOM 595 N N . SER A 1 80 ? 8.963 -10.543 -17.881 1.00 46.41 80 SER A N 1
ATOM 596 C CA . SER A 1 80 ? 9.409 -10.964 -19.201 1.00 46.41 80 SER A CA 1
ATOM 597 C C . SER A 1 80 ? 10.933 -10.914 -19.151 1.00 46.41 80 SER A C 1
ATOM 599 O O . SER A 1 80 ? 11.506 -9.832 -19.034 1.00 46.41 80 SER A O 1
ATOM 601 N N . ALA A 1 81 ? 11.545 -12.100 -19.101 1.00 41.50 81 ALA A N 1
ATOM 602 C CA . ALA A 1 81 ? 12.989 -12.299 -19.079 1.00 41.50 81 ALA A CA 1
ATOM 603 C C . ALA A 1 81 ? 13.662 -11.725 -20.332 1.00 41.50 81 ALA A C 1
ATOM 605 O O . ALA A 1 81 ? 13.018 -11.725 -21.409 1.00 41.50 81 ALA A O 1
#

InterPro domains:
  IPR028974 TSP type-3 repeat [SSF103647] (8-74)

Radius of gyration: 13.77 Å; Cα contacts (8 Å, |Δi|>4): 177; chains: 1; bounding box: 27×27×36 Å

Solvent-accessible surface area (backbone atoms only — not comparable to full-atom values): 4827 Å² total; per-residue (Å²): 127,86,72,46,65,46,75,47,79,38,57,85,86,75,83,82,44,56,38,31,41,40,30,17,64,78,53,82,86,46,55,34,32,38,35,28,19,85,86,68,83,68,54,68,26,33,41,36,29,18,88,82,70,81,72,55,65,30,32,40,38,31,20,87,82,70,81,85,60,64,79,42,76,51,72,54,66,85,74,82,124

Organism: NCBI:txid161355

Mean predicted aligned error: 6.45 Å

Sequence (81 aa):
MSDFVTTEFVDSNGDGYTDAELIDTTGDGYADEARYDVDGDGVTDVVDYDHNGDGVIDETRVDLDGDGVSDYTETSGPFSA

Foldseek 3Di:
DDQDWDWDFDDPPPPPAGQKIFIDRRPPPAGQKMFGDPPRPNATQKIFGDPPRPNDTQKMFGDNPRPPDGPDIDGDDPPPD

pLDDT: mean 84.21, std 11.35, range [41.5, 93.06]

Secondary structure (DSSP, 8-state):
-----EEEEE-SS-SSS-SEEEEESS-SSS-SEEEE-SSSSSS--EEEE-SSSSSS-SEEEE-SS-SSS-SEEEE-S----